Protein AF-A0A3D2SUU8-F1 (afdb_monomer)

Sequence (87 aa):
IYILALGVIGAVNADFSTPWVMIALAPFLLARKAMSMGEEWLERWAERDVDRQKLPYELLPVNVSTIGTHFSVGLLMTLGYCLGSIL

Foldseek 3Di:
DLVVVVVVCC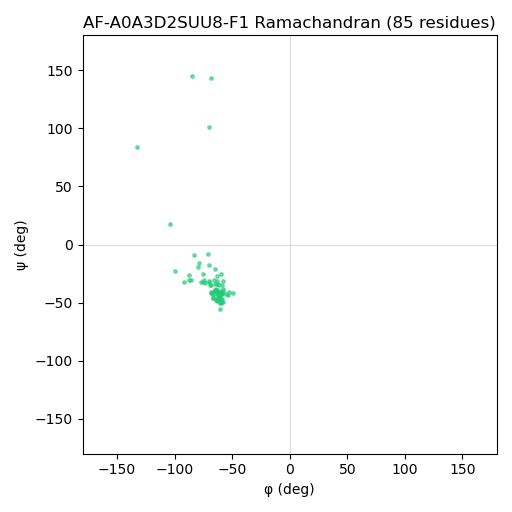VVPVVVCVVVVVLLCPLVVLVVVLVVLVVVLVVLVPDPPDDPVCSVVSNVSSVVSVVVSVVSNVVSVVVVVVVSVVD

Mean predicted aligned error: 7.48 Å

Solvent-accessible surface area (backbone atoms only — not comparable to full-atom values): 4843 Å² total; per-residue (Å²): 112,53,70,59,50,52,53,49,47,33,72,77,39,50,80,80,36,53,70,55,53,59,62,71,46,52,39,53,59,34,44,52,51,21,49,55,51,43,50,54,48,52,57,53,67,71,47,88,87,55,67,72,86,51,50,69,64,70,44,45,64,32,51,53,25,47,51,50,22,55,50,46,48,53,49,51,52,50,51,52,50,52,51,54,71,74,106

Nearest PDB structures (foldseek):
  8q1h-assembly1_A  TM=5.571E-01  e=9.530E+00  Homo sapiens

Radius of gyration: 19.02 Å; Cα contacts (8 Å, |Δi|>4): 43; chains: 1; bounding box: 40×21×53 Å

Secondary structure (DSSP, 8-state):
-HHHHHHHHHHH-HHHHHHHHHHHTHHHHHHHHHHHHHHHHHHHHH-SSS-TTTHHHHTHHHHHHHHHHHHHHHHHHHHHHHHHHH-

pLDDT: mean 84.75, std 13.74, range [51.78, 97.69]

Structure (mmCIF, N/CA/C/O backbone):
data_AF-A0A3D2SUU8-F1
#
_entry.id   AF-A0A3D2SUU8-F1
#
loop_
_atom_site.group_PDB
_atom_site.id
_atom_site.type_symbol
_atom_site.label_atom_id
_atom_site.label_alt_id
_atom_site.label_comp_id
_atom_site.label_asym_id
_atom_site.label_entity_id
_atom_site.label_seq_id
_atom_site.pdbx_PDB_ins_code
_atom_site.Cartn_x
_atom_site.Cartn_y
_atom_site.Cartn_z
_atom_site.occupancy
_atom_site.B_iso_or_equiv
_atom_site.auth_seq_id
_atom_site.auth_comp_id
_atom_site.auth_asym_id
_atom_site.auth_atom_id
_atom_site.pdbx_PDB_model_num
ATOM 1 N N . ILE A 1 1 ? 3.027 -0.836 -28.060 1.00 54.78 1 ILE A N 1
ATOM 2 C CA . ILE A 1 1 ? 4.281 -1.420 -28.600 1.00 54.78 1 ILE A CA 1
ATOM 3 C C . ILE A 1 1 ? 5.364 -1.482 -27.517 1.00 54.78 1 ILE A C 1
ATOM 5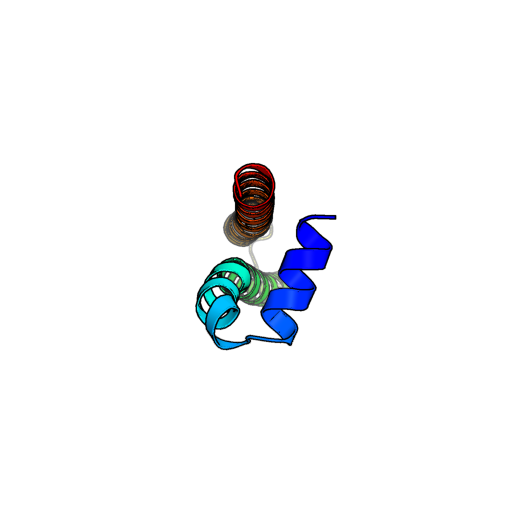 O O . ILE A 1 1 ? 5.823 -2.578 -27.239 1.00 54.78 1 ILE A O 1
ATOM 9 N N . TYR A 1 2 ? 5.660 -0.385 -26.810 1.00 51.78 2 TYR A N 1
ATOM 10 C CA . TYR A 1 2 ? 6.695 -0.327 -25.760 1.00 51.78 2 TYR A CA 1
ATOM 11 C C . TYR A 1 2 ? 6.482 -1.257 -24.547 1.00 51.78 2 TYR A C 1
ATOM 13 O O . TYR A 1 2 ? 7.389 -1.999 -24.191 1.00 51.78 2 TYR A O 1
ATOM 21 N N . ILE A 1 3 ? 5.276 -1.320 -23.964 1.00 55.59 3 ILE A N 1
ATOM 22 C CA . ILE A 1 3 ? 4.995 -2.204 -22.805 1.00 55.59 3 ILE A CA 1
ATOM 23 C C . ILE A 1 3 ? 5.107 -3.693 -23.173 1.00 55.59 3 ILE A C 1
ATOM 25 O O . ILE A 1 3 ? 5.646 -4.486 -22.407 1.00 55.59 3 ILE A O 1
ATOM 29 N N . LEU A 1 4 ? 4.640 -4.071 -24.368 1.00 58.66 4 LEU A N 1
ATOM 30 C CA . LEU A 1 4 ? 4.7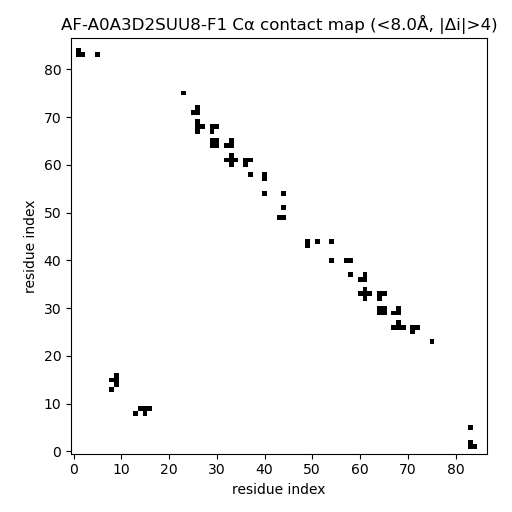68 -5.440 -24.872 1.00 58.66 4 LEU A CA 1
ATOM 31 C C . LEU A 1 4 ? 6.245 -5.796 -25.111 1.00 58.66 4 LEU A C 1
ATOM 33 O O . LEU A 1 4 ? 6.676 -6.879 -24.735 1.00 58.66 4 LEU A O 1
ATOM 37 N N . ALA A 1 5 ? 7.027 -4.874 -25.682 1.00 62.00 5 ALA A N 1
ATOM 38 C CA . ALA A 1 5 ? 8.461 -5.058 -25.897 1.00 62.00 5 ALA A CA 1
ATOM 39 C C . ALA A 1 5 ? 9.231 -5.198 -24.572 1.00 62.00 5 ALA A C 1
ATOM 41 O O . ALA A 1 5 ? 10.044 -6.107 -24.445 1.00 62.00 5 ALA A O 1
ATOM 42 N N . LEU A 1 6 ? 8.922 -4.378 -23.561 1.00 59.03 6 LEU A N 1
ATOM 43 C CA . LEU A 1 6 ? 9.488 -4.497 -22.211 1.00 59.03 6 LEU A CA 1
ATOM 44 C C . LEU A 1 6 ? 9.106 -5.827 -21.540 1.00 59.03 6 LEU A C 1
ATOM 46 O O . LEU A 1 6 ? 9.954 -6.461 -20.916 1.00 59.03 6 LEU A O 1
ATOM 50 N N . GLY A 1 7 ? 7.862 -6.284 -21.718 1.00 61.16 7 GLY A N 1
ATOM 51 C CA . GLY A 1 7 ? 7.408 -7.593 -21.241 1.00 61.16 7 GLY A CA 1
ATOM 52 C C . GLY A 1 7 ? 8.145 -8.761 -21.903 1.00 61.16 7 GLY A C 1
ATOM 53 O O . GLY A 1 7 ? 8.537 -9.705 -21.223 1.00 61.16 7 GLY A O 1
ATOM 54 N N . VAL A 1 8 ? 8.405 -8.677 -23.212 1.00 68.06 8 VAL A N 1
ATOM 55 C CA . VAL A 1 8 ? 9.215 -9.668 -23.938 1.00 68.06 8 VAL A CA 1
ATOM 56 C C . VAL A 1 8 ? 10.668 -9.626 -23.461 1.00 68.06 8 VAL A C 1
ATOM 58 O O . VAL A 1 8 ? 11.217 -10.672 -23.141 1.00 68.06 8 VAL A O 1
ATOM 61 N N . ILE A 1 9 ? 11.276 -8.443 -23.324 1.00 65.81 9 ILE A N 1
ATOM 62 C CA . ILE A 1 9 ? 12.658 -8.286 -22.838 1.00 65.81 9 ILE A CA 1
ATOM 63 C C . ILE A 1 9 ? 12.824 -8.875 -21.431 1.00 65.81 9 ILE A C 1
ATOM 65 O O . ILE A 1 9 ? 13.792 -9.592 -21.200 1.00 65.81 9 ILE A O 1
ATOM 69 N N . GLY A 1 10 ? 11.870 -8.653 -20.521 1.00 62.06 10 GLY A N 1
ATOM 70 C CA . GLY A 1 10 ? 11.883 -9.266 -19.188 1.00 62.06 10 GLY A CA 1
ATOM 71 C C . GLY A 1 10 ? 11.715 -10.791 -19.206 1.00 62.06 10 GLY A C 1
ATOM 72 O O . GLY A 1 10 ? 12.280 -11.474 -18.358 1.00 62.06 10 GLY A O 1
ATOM 73 N N . ALA A 1 11 ? 11.000 -11.343 -20.192 1.00 64.38 11 ALA A N 1
ATOM 74 C CA . ALA A 1 11 ? 10.872 -12.790 -20.371 1.00 64.38 11 ALA A CA 1
ATOM 75 C C . ALA A 1 11 ? 12.139 -13.441 -20.960 1.00 64.38 11 ALA A C 1
ATOM 77 O O . ALA A 1 11 ? 12.436 -14.589 -20.634 1.00 64.38 11 ALA A O 1
ATOM 78 N N . VAL A 1 12 ? 12.885 -12.731 -21.818 1.00 73.44 12 VAL A N 1
ATOM 79 C CA . VAL A 1 12 ? 14.128 -13.245 -22.432 1.00 73.44 12 VAL A CA 1
ATOM 80 C C . VAL A 1 12 ? 15.357 -12.982 -21.550 1.00 73.44 12 VAL A C 1
ATOM 82 O O . VAL A 1 12 ? 16.302 -13.766 -21.559 1.00 73.44 12 VAL A O 1
ATOM 85 N N . ASN A 1 13 ? 15.354 -11.896 -20.773 1.00 67.94 13 ASN A N 1
ATOM 86 C CA . ASN A 1 13 ? 16.429 -11.511 -19.864 1.00 67.94 13 ASN A CA 1
ATOM 87 C C . ASN A 1 13 ? 15.847 -11.133 -18.494 1.00 67.94 13 ASN A C 1
ATOM 89 O O . ASN A 1 13 ? 15.595 -9.963 -18.190 1.00 67.94 13 ASN A O 1
ATOM 93 N N . ALA A 1 14 ? 15.626 -12.163 -17.674 1.00 61.47 14 ALA A N 1
ATOM 94 C CA . ALA A 1 14 ? 15.028 -12.023 -16.353 1.00 61.47 14 ALA A CA 1
ATOM 95 C C . ALA A 1 14 ? 15.829 -11.068 -15.455 1.00 61.47 14 ALA A C 1
ATOM 97 O O . ALA A 1 14 ? 15.211 -10.240 -14.787 1.00 61.47 14 ALA A O 1
ATOM 98 N N . ASP A 1 15 ? 17.167 -11.096 -15.523 1.00 67.00 15 ASP A N 1
ATOM 99 C CA . ASP A 1 15 ? 18.072 -10.278 -14.700 1.00 67.00 15 ASP A CA 1
ATOM 100 C C . ASP A 1 15 ? 17.837 -8.770 -14.857 1.00 67.00 15 ASP A C 1
ATOM 102 O O . ASP A 1 15 ? 17.976 -8.012 -13.896 1.00 67.00 15 ASP A O 1
ATOM 106 N N . PHE A 1 16 ? 17.412 -8.330 -16.045 1.00 66.44 16 PHE A N 1
ATOM 107 C CA . PHE A 1 16 ? 17.039 -6.936 -16.289 1.00 66.44 16 PHE A CA 1
ATOM 108 C C . PHE A 1 16 ? 15.734 -6.541 -15.579 1.00 66.44 16 PHE A C 1
ATOM 110 O O . PHE A 1 16 ? 15.571 -5.395 -15.164 1.00 66.44 16 PHE A O 1
ATOM 117 N N . SER A 1 17 ? 14.801 -7.483 -15.420 1.00 63.69 17 SER A N 1
ATOM 118 C CA . SER A 1 17 ? 13.490 -7.259 -14.797 1.00 63.69 17 SER A CA 1
ATOM 119 C C . SER A 1 17 ? 13.488 -7.433 -13.273 1.00 63.69 17 SER A C 1
ATOM 121 O O . SER A 1 17 ? 12.683 -6.798 -12.588 1.00 63.69 17 SER A O 1
ATOM 123 N N . THR A 1 18 ? 14.406 -8.237 -12.725 1.00 66.69 18 THR A N 1
ATOM 124 C CA . THR A 1 18 ? 14.430 -8.659 -11.313 1.00 66.69 18 THR A CA 1
ATOM 125 C C . THR A 1 18 ? 14.376 -7.498 -10.305 1.00 66.69 18 THR A C 1
ATOM 127 O O . THR A 1 18 ? 13.586 -7.581 -9.361 1.00 66.69 18 THR A O 1
ATOM 130 N N . PRO A 1 19 ? 15.116 -6.379 -10.476 1.00 71.50 19 PRO A N 1
ATOM 131 C CA . PRO A 1 19 ? 15.046 -5.255 -9.536 1.00 71.50 19 PRO A CA 1
ATOM 132 C C . PRO A 1 19 ? 13.695 -4.521 -9.565 1.00 71.50 19 PRO A C 1
ATOM 134 O O . PRO A 1 19 ? 13.199 -4.070 -8.531 1.00 71.50 19 PRO A O 1
ATOM 137 N N . TRP A 1 20 ? 13.070 -4.426 -10.741 1.00 74.88 20 TRP A N 1
ATOM 138 C CA . TRP A 1 20 ? 11.808 -3.709 -10.937 1.00 74.88 20 TRP A CA 1
ATOM 139 C C . TRP A 1 20 ? 10.612 -4.476 -10.379 1.00 74.88 20 TRP A C 1
ATOM 141 O O . TRP A 1 20 ? 9.666 -3.856 -9.897 1.00 74.88 20 TRP A O 1
ATOM 151 N N . VAL A 1 21 ? 10.673 -5.811 -10.372 1.00 75.25 21 VAL A N 1
ATOM 152 C CA . VAL A 1 21 ? 9.649 -6.669 -9.753 1.00 75.25 21 VAL A CA 1
ATOM 153 C C . VAL A 1 21 ? 9.513 -6.367 -8.260 1.00 75.25 21 VAL A C 1
ATOM 155 O O . VAL A 1 21 ? 8.399 -6.240 -7.757 1.00 75.25 21 VAL A O 1
ATOM 158 N N . MET A 1 22 ? 10.629 -6.171 -7.553 1.00 76.81 22 MET A N 1
ATOM 159 C CA . MET A 1 22 ? 10.600 -5.839 -6.124 1.00 76.81 22 MET A CA 1
ATOM 160 C C . MET A 1 22 ? 9.941 -4.480 -5.860 1.00 76.81 22 MET A C 1
ATOM 162 O O . MET A 1 22 ? 9.167 -4.341 -4.915 1.00 76.81 22 MET A O 1
ATOM 166 N N . ILE A 1 23 ? 10.196 -3.494 -6.725 1.00 84.50 23 ILE A N 1
ATOM 167 C CA . ILE A 1 23 ? 9.561 -2.171 -6.655 1.00 84.50 23 ILE A CA 1
ATOM 168 C C . ILE A 1 23 ? 8.061 -2.279 -6.965 1.00 84.50 23 ILE A C 1
ATOM 170 O O . ILE A 1 23 ? 7.240 -1.699 -6.255 1.00 84.50 23 ILE A O 1
ATOM 174 N N . ALA A 1 24 ? 7.688 -3.067 -7.976 1.00 85.06 24 ALA A N 1
ATOM 175 C CA . ALA A 1 24 ? 6.296 -3.300 -8.355 1.00 85.06 24 ALA A CA 1
ATOM 176 C C . ALA A 1 24 ? 5.484 -4.004 -7.254 1.00 85.06 24 ALA A C 1
ATOM 178 O O . ALA A 1 24 ? 4.275 -3.804 -7.157 1.00 85.06 24 ALA A O 1
ATOM 179 N N . LEU A 1 25 ? 6.145 -4.792 -6.403 1.00 86.75 25 LEU A N 1
ATOM 180 C CA . LEU A 1 25 ? 5.535 -5.459 -5.255 1.00 86.75 25 LEU A CA 1
ATOM 181 C C . LEU A 1 25 ? 5.420 -4.566 -4.012 1.00 86.75 25 LEU A C 1
ATOM 183 O O . LEU A 1 25 ? 4.735 -4.954 -3.071 1.00 86.75 25 LEU A O 1
ATOM 187 N N . ALA A 1 26 ? 6.011 -3.370 -3.977 1.00 88.81 26 ALA A N 1
ATOM 188 C CA . ALA A 1 26 ? 5.938 -2.492 -2.804 1.00 88.81 26 ALA A CA 1
ATOM 189 C C . ALA A 1 26 ? 4.498 -2.216 -2.293 1.00 88.81 26 ALA A C 1
ATOM 191 O O . ALA A 1 26 ? 4.288 -2.280 -1.076 1.00 88.81 26 ALA A O 1
ATOM 192 N N . PRO A 1 27 ? 3.475 -2.000 -3.154 1.00 93.19 27 PRO A N 1
ATOM 193 C CA . PRO A 1 27 ? 2.090 -1.806 -2.712 1.00 93.19 27 PRO A CA 1
ATOM 194 C C . PRO A 1 27 ? 1.509 -2.991 -1.932 1.00 93.19 27 PRO A C 1
ATOM 196 O O . PRO A 1 27 ? 0.613 -2.804 -1.109 1.00 93.19 27 PRO A O 1
ATOM 199 N N . PHE A 1 28 ? 2.028 -4.208 -2.142 1.00 92.25 28 PHE A N 1
ATOM 200 C CA . PHE A 1 28 ? 1.572 -5.408 -1.439 1.00 92.25 28 PHE A CA 1
ATOM 201 C C . PHE A 1 28 ? 1.718 -5.281 0.080 1.00 92.25 28 PHE A C 1
ATOM 203 O O . PHE A 1 28 ? 0.864 -5.761 0.822 1.00 92.25 28 PHE A O 1
ATOM 210 N N . LEU A 1 29 ? 2.763 -4.603 0.563 1.00 92.12 29 LEU A N 1
ATOM 211 C CA . LEU A 1 29 ? 2.976 -4.413 2.000 1.00 92.12 29 LEU A CA 1
ATOM 212 C C . LEU A 1 29 ? 1.877 -3.544 2.627 1.00 92.12 29 LEU A C 1
ATOM 214 O O . LEU A 1 29 ? 1.395 -3.850 3.719 1.00 92.12 29 LEU A O 1
ATOM 218 N N . LEU A 1 30 ? 1.444 -2.496 1.920 1.00 93.25 30 LEU A N 1
ATOM 219 C CA . LEU A 1 30 ? 0.341 -1.635 2.351 1.00 93.25 30 LEU A CA 1
ATOM 220 C C . LEU A 1 30 ? -0.992 -2.380 2.303 1.00 93.25 30 LEU A C 1
ATOM 222 O O . LEU A 1 30 ? -1.763 -2.302 3.260 1.00 93.25 30 LEU A O 1
ATOM 226 N N . ALA A 1 31 ? -1.218 -3.164 1.247 1.00 94.62 31 ALA A N 1
ATOM 227 C CA . ALA A 1 31 ? -2.405 -4.000 1.118 1.00 94.62 31 ALA A CA 1
ATOM 228 C C . ALA A 1 31 ? -2.487 -5.026 2.256 1.00 94.62 31 ALA A C 1
ATOM 230 O O . ALA A 1 31 ? -3.522 -5.150 2.905 1.00 94.62 31 ALA A O 1
ATOM 231 N N . ARG A 1 32 ? -1.383 -5.719 2.561 1.00 95.44 32 ARG A N 1
ATOM 232 C CA . ARG A 1 32 ? -1.318 -6.694 3.658 1.00 95.44 32 ARG A CA 1
ATOM 233 C C . ARG A 1 32 ? -1.602 -6.054 5.011 1.00 95.44 32 ARG A C 1
ATOM 235 O O . ARG A 1 32 ? -2.343 -6.624 5.807 1.00 95.44 32 ARG A O 1
ATOM 242 N N . LYS A 1 33 ? -1.049 -4.865 5.255 1.00 95.56 33 LYS A N 1
ATOM 243 C CA . LYS A 1 33 ? -1.340 -4.095 6.466 1.00 95.56 33 LYS A CA 1
ATOM 244 C C . LYS A 1 33 ? -2.825 -3.726 6.549 1.00 95.56 33 LYS A C 1
ATOM 246 O O . LYS A 1 33 ? -3.427 -3.905 7.600 1.00 95.56 33 LYS A O 1
ATOM 251 N N . ALA A 1 34 ? -3.414 -3.239 5.456 1.00 96.62 34 ALA A N 1
ATOM 252 C CA . ALA A 1 34 ? -4.833 -2.892 5.405 1.00 96.62 34 ALA A CA 1
ATOM 253 C C . ALA A 1 34 ? -5.731 -4.109 5.679 1.00 96.62 34 ALA A C 1
ATOM 255 O O . ALA A 1 34 ? -6.660 -3.994 6.471 1.00 96.62 34 ALA A O 1
ATOM 256 N N . MET A 1 35 ? -5.416 -5.267 5.086 1.00 97.31 35 MET A N 1
ATOM 257 C CA . MET A 1 35 ? -6.153 -6.518 5.303 1.00 97.31 35 MET A CA 1
ATOM 258 C C . MET A 1 35 ? -6.109 -6.952 6.769 1.00 97.31 35 MET A C 1
ATOM 260 O O . MET A 1 35 ? -7.159 -7.150 7.362 1.00 97.31 35 MET A O 1
ATOM 264 N N . SER A 1 36 ? -4.922 -6.994 7.380 1.00 97.56 36 SER A N 1
ATOM 265 C CA . SER A 1 36 ? -4.774 -7.383 8.790 1.00 97.56 36 SER A CA 1
ATOM 266 C C . SER A 1 36 ? -5.520 -6.447 9.750 1.00 97.56 36 SER A C 1
ATOM 268 O O . SER A 1 36 ? -6.182 -6.920 10.666 1.00 97.56 36 SER A O 1
ATOM 270 N N . MET A 1 37 ? -5.464 -5.128 9.532 1.00 97.06 37 MET A N 1
ATOM 271 C CA . MET A 1 37 ? -6.222 -4.175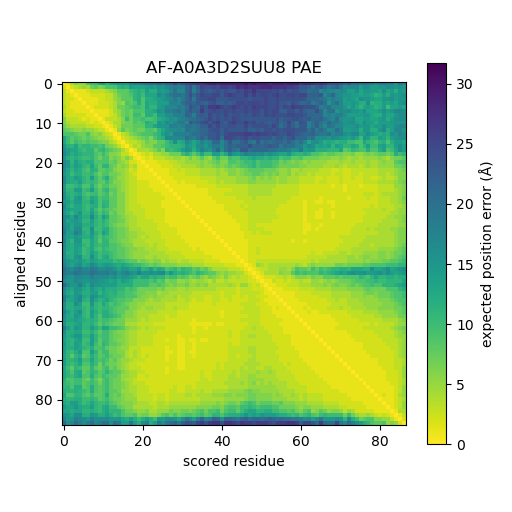 10.357 1.00 97.06 37 MET A CA 1
ATOM 272 C C . MET A 1 37 ? -7.734 -4.259 10.102 1.00 97.06 37 MET A C 1
ATOM 274 O O . MET A 1 37 ? -8.528 -3.998 10.999 1.00 97.06 37 MET A O 1
ATOM 278 N N . GLY A 1 38 ? -8.140 -4.595 8.875 1.00 96.81 38 GLY A N 1
ATOM 279 C CA . GLY A 1 38 ? -9.539 -4.817 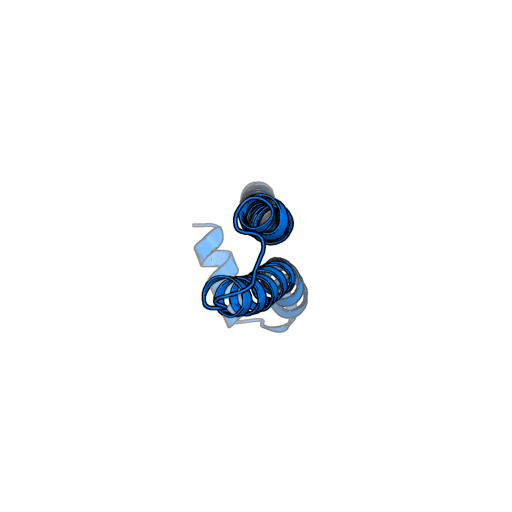8.525 1.00 96.81 38 GLY A CA 1
ATOM 280 C C . GLY A 1 38 ? -10.109 -6.070 9.186 1.00 96.81 38 GLY A C 1
ATOM 281 O O . GLY A 1 38 ? -11.226 -6.024 9.688 1.00 96.81 38 GLY A O 1
ATOM 282 N N . GLU A 1 39 ? -9.339 -7.159 9.230 1.00 97.12 39 GLU A N 1
ATOM 283 C CA . GLU A 1 39 ? -9.692 -8.387 9.954 1.00 97.12 39 GLU A CA 1
ATOM 284 C C . GLU A 1 39 ? -9.891 -8.107 11.448 1.00 97.12 39 GLU A C 1
ATOM 286 O O . GLU A 1 39 ? -10.958 -8.404 11.980 1.00 97.12 39 GLU A O 1
ATOM 291 N N . GLU A 1 40 ? -8.936 -7.433 12.095 1.00 95.31 40 GLU A N 1
ATOM 292 C CA . GLU A 1 40 ? -9.054 -7.037 13.506 1.00 95.31 40 GLU A CA 1
ATOM 293 C C . GLU A 1 40 ? -10.285 -6.147 13.747 1.00 95.31 40 GLU A C 1
ATOM 295 O O . GLU A 1 40 ? -11.034 -6.325 14.709 1.00 95.31 40 GLU A O 1
ATOM 300 N N . TRP A 1 41 ? -10.546 -5.198 12.845 1.00 95.88 41 TRP A N 1
ATOM 301 C CA . TRP A 1 41 ? -11.727 -4.348 12.942 1.00 95.88 41 TRP A CA 1
ATOM 302 C C . TRP A 1 41 ? -13.036 -5.143 12.803 1.00 95.88 41 TRP A C 1
ATOM 304 O O . TRP A 1 41 ? -13.993 -4.866 13.526 1.00 95.88 41 TRP A O 1
ATOM 314 N N . LEU A 1 42 ? -13.091 -6.138 11.909 1.00 95.50 42 LEU A N 1
ATOM 315 C CA . LEU A 1 42 ? -14.259 -7.008 11.728 1.00 95.50 42 LEU A CA 1
ATOM 316 C C . LEU A 1 42 ? -14.530 -7.867 12.965 1.00 95.50 42 LEU A C 1
ATOM 318 O O . LEU A 1 42 ? -15.693 -8.023 13.346 1.00 95.50 42 LEU A O 1
ATOM 322 N N . GLU A 1 43 ? -13.482 -8.387 13.605 1.00 94.56 43 GLU A N 1
ATOM 323 C CA . GLU A 1 43 ? -13.602 -9.112 14.872 1.00 94.56 43 GLU A CA 1
ATOM 324 C C . GLU A 1 43 ? -14.224 -8.215 15.946 1.00 94.56 43 GLU A C 1
ATOM 326 O O . GLU A 1 43 ? -15.242 -8.575 16.540 1.00 94.56 43 GLU A O 1
ATOM 331 N N . ARG A 1 44 ? -13.703 -6.993 16.110 1.00 92.06 44 ARG A N 1
ATOM 332 C CA . ARG A 1 44 ? -14.234 -6.021 17.080 1.00 92.06 44 ARG A CA 1
ATOM 333 C C . ARG A 1 44 ? -15.650 -5.559 16.755 1.00 92.06 44 ARG A C 1
ATOM 335 O O . ARG A 1 44 ? -16.443 -5.322 17.661 1.00 92.06 44 ARG A O 1
ATOM 342 N N . TRP A 1 45 ? -16.003 -5.453 15.476 1.00 92.56 45 TRP A N 1
ATOM 343 C CA . TRP A 1 45 ? -17.364 -5.122 15.051 1.00 92.56 45 TRP A CA 1
ATOM 344 C C . TRP A 1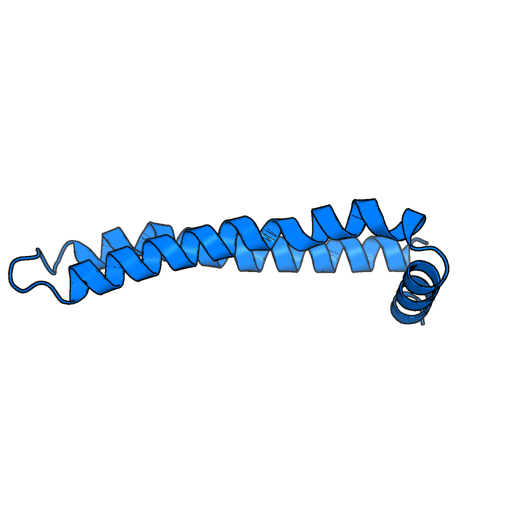 45 ? -18.390 -6.188 15.470 1.00 92.56 45 TRP A C 1
ATOM 346 O O . TRP A 1 45 ? -19.551 -5.864 15.733 1.00 92.56 45 TRP A O 1
ATOM 356 N N . ALA A 1 46 ? -17.979 -7.456 15.539 1.00 92.56 46 ALA A N 1
ATOM 357 C CA . ALA A 1 46 ? -18.842 -8.565 15.937 1.00 92.56 46 ALA A CA 1
ATOM 358 C C . ALA A 1 46 ? -19.057 -8.664 17.463 1.00 92.56 46 ALA A C 1
ATOM 360 O O . ALA A 1 46 ? -19.987 -9.346 17.906 1.00 92.56 46 ALA A O 1
ATOM 361 N N . GLU A 1 47 ? -18.238 -7.988 18.273 1.00 94.56 47 GLU A N 1
ATOM 362 C CA . GLU A 1 47 ? -18.344 -7.999 19.733 1.00 94.56 47 GLU A CA 1
ATOM 363 C C . GLU A 1 47 ? -19.607 -7.276 20.236 1.00 94.56 47 GLU A C 1
ATOM 365 O O . GLU A 1 47 ? -20.045 -6.250 19.709 1.00 94.56 47 GLU A O 1
ATOM 370 N N . ARG A 1 48 ? -20.216 -7.811 21.303 1.00 84.88 48 ARG A N 1
ATOM 371 C CA . ARG A 1 48 ? -21.450 -7.248 21.882 1.00 84.88 48 ARG A CA 1
ATOM 372 C C . ARG A 1 48 ? -21.226 -5.999 22.737 1.00 84.88 48 ARG A C 1
ATOM 374 O O . ARG A 1 48 ? -22.110 -5.149 22.746 1.00 84.88 48 ARG A O 1
ATOM 381 N N . ASP A 1 49 ? -20.083 -5.899 23.413 1.00 88.50 49 ASP A N 1
ATOM 382 C CA . ASP A 1 49 ? -19.790 -4.863 24.423 1.00 88.50 49 ASP A CA 1
ATOM 383 C C . ASP A 1 49 ? -18.849 -3.751 23.925 1.00 88.50 49 ASP A C 1
ATOM 385 O O . ASP A 1 49 ? -18.270 -3.003 24.712 1.00 88.50 49 ASP A O 1
ATOM 389 N N . VAL A 1 50 ? -18.685 -3.609 22.608 1.00 88.12 50 VAL A N 1
ATOM 390 C CA . VAL A 1 50 ? -17.812 -2.576 22.041 1.00 88.12 50 VAL A CA 1
ATOM 391 C C . VAL A 1 50 ? -18.542 -1.233 21.901 1.00 88.12 50 VAL A C 1
ATOM 393 O O . VAL A 1 50 ? -19.728 -1.169 21.558 1.00 88.12 50 VAL A O 1
ATOM 396 N N . ASP A 1 51 ? -17.813 -0.132 22.103 1.00 91.06 51 ASP A N 1
ATOM 397 C CA . ASP A 1 51 ? -18.332 1.213 21.847 1.00 91.06 51 ASP A CA 1
ATOM 398 C C . ASP A 1 51 ? -18.508 1.454 20.340 1.00 91.06 51 ASP A C 1
ATOM 400 O O . ASP A 1 51 ? -17.567 1.772 19.603 1.00 91.06 51 ASP A O 1
ATOM 404 N N . ARG A 1 52 ? -19.758 1.340 19.883 1.00 88.50 52 ARG A N 1
ATOM 405 C CA . ARG A 1 52 ? -20.121 1.496 18.470 1.00 88.50 52 ARG A CA 1
ATOM 406 C C . ARG A 1 52 ? -19.881 2.895 17.915 1.00 88.50 52 ARG A C 1
ATOM 408 O O . ARG A 1 52 ? -19.768 3.029 16.699 1.00 88.50 52 ARG A O 1
ATOM 415 N N . GLN A 1 53 ? -19.795 3.927 18.755 1.00 92.44 53 GLN A N 1
ATOM 416 C CA . GLN A 1 53 ? -19.499 5.284 18.286 1.00 92.44 53 GLN A CA 1
ATOM 417 C C . GLN A 1 53 ? -18.024 5.446 17.914 1.00 92.44 53 GLN A C 1
ATOM 419 O O . GLN A 1 53 ? -17.689 6.273 17.067 1.00 92.44 53 GLN A O 1
ATOM 424 N N . LYS A 1 54 ? -17.147 4.627 18.501 1.00 92.06 54 LYS A N 1
ATOM 425 C CA . LYS A 1 54 ? -15.707 4.664 18.249 1.00 92.06 54 LYS A CA 1
ATOM 426 C C . LYS A 1 54 ? -15.286 3.8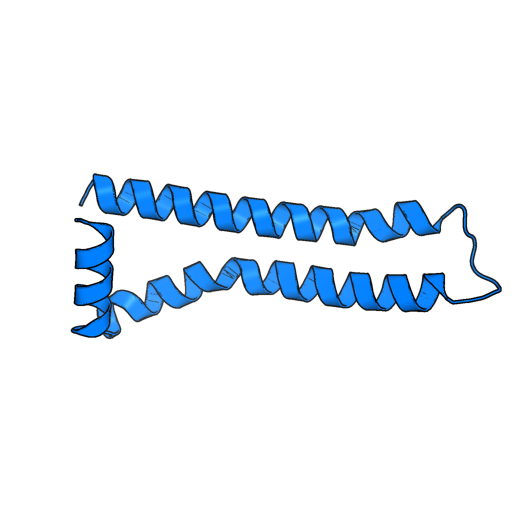37 17.029 1.00 92.06 54 LYS A C 1
ATOM 428 O O . LYS A 1 54 ? -14.340 4.219 16.341 1.00 92.06 54 LYS A O 1
ATOM 433 N N . LEU A 1 55 ? -16.010 2.757 16.718 1.00 91.50 55 LEU A N 1
ATOM 434 C CA . LEU A 1 55 ? -15.691 1.836 15.613 1.00 91.50 55 LEU A CA 1
ATOM 435 C C . LEU A 1 55 ? -15.420 2.523 14.259 1.00 91.50 55 LEU A C 1
ATOM 437 O O . LEU A 1 55 ? -14.458 2.130 13.597 1.00 91.50 55 LEU A O 1
ATOM 441 N N . PRO A 1 56 ? -16.171 3.556 13.821 1.00 93.75 56 PRO A N 1
ATOM 442 C CA . PRO A 1 56 ? -15.881 4.229 12.553 1.00 93.75 56 PRO A CA 1
ATOM 443 C C . PRO A 1 56 ? -14.509 4.916 12.522 1.00 93.75 56 PRO A C 1
ATOM 445 O O . PRO A 1 56 ? -13.850 4.937 11.484 1.00 93.75 56 PRO A O 1
ATOM 448 N N . TYR A 1 57 ? -14.050 5.455 13.655 1.00 94.56 57 TYR A N 1
ATOM 449 C CA . TYR A 1 57 ? -12.738 6.099 13.755 1.00 94.56 57 TYR A CA 1
ATOM 450 C C . TYR A 1 57 ? -11.603 5.076 13.741 1.00 94.56 57 TYR A C 1
ATOM 452 O O . TYR A 1 57 ? -10.540 5.333 13.181 1.00 94.56 57 TYR A O 1
ATOM 460 N N . GLU A 1 58 ? -11.841 3.896 14.306 1.00 92.94 58 GLU A N 1
ATOM 461 C CA . GLU A 1 58 ? -10.892 2.780 14.296 1.00 92.94 58 GLU A CA 1
ATOM 462 C C . GLU A 1 58 ? -10.734 2.153 12.900 1.00 92.94 58 GLU A C 1
ATOM 464 O O . GLU A 1 58 ? -9.721 1.515 12.635 1.00 92.94 58 GLU A O 1
ATOM 469 N N . LEU A 1 59 ? -11.673 2.402 11.977 1.00 95.38 59 LEU A N 1
ATOM 470 C CA . LEU A 1 59 ? -11.562 2.021 10.563 1.00 95.38 59 LEU A CA 1
ATOM 471 C C . LEU A 1 59 ? -10.692 2.998 9.744 1.00 95.38 59 LEU A C 1
ATOM 473 O O . LEU A 1 59 ? -10.197 2.647 8.672 1.00 95.38 59 LEU A O 1
ATOM 477 N N . LEU A 1 60 ? -10.458 4.228 10.221 1.00 96.62 60 LEU A N 1
ATOM 478 C CA . LEU A 1 60 ? -9.675 5.232 9.483 1.00 96.62 60 LEU A CA 1
ATOM 479 C C . LEU A 1 60 ? -8.270 4.746 9.078 1.00 96.62 60 LEU A C 1
ATOM 481 O O . LEU A 1 60 ? -7.888 4.980 7.930 1.00 96.62 60 LEU A O 1
ATOM 485 N N . PRO A 1 61 ? -7.499 4.040 9.927 1.00 95.56 61 PRO A N 1
ATOM 486 C CA . PRO A 1 61 ? -6.203 3.483 9.537 1.00 95.56 61 PRO A CA 1
ATOM 487 C C . PRO A 1 61 ? -6.292 2.464 8.389 1.00 95.56 61 PRO A C 1
ATOM 489 O O . PRO A 1 61 ? -5.398 2.428 7.533 1.00 95.56 61 PRO A O 1
ATOM 492 N N . VAL A 1 62 ? -7.373 1.671 8.334 1.00 96.69 62 VAL A N 1
ATOM 493 C CA . VAL A 1 62 ? -7.667 0.739 7.228 1.00 96.69 62 VAL A CA 1
ATOM 494 C C . VAL A 1 62 ? -7.875 1.525 5.935 1.00 96.69 62 VAL A C 1
ATOM 496 O O . VAL A 1 62 ? -7.233 1.236 4.920 1.00 96.69 62 VAL A O 1
ATOM 499 N N . ASN A 1 63 ? -8.684 2.586 5.988 1.00 96.81 63 ASN A N 1
ATOM 500 C CA . ASN A 1 63 ? -8.941 3.457 4.840 1.00 96.81 63 ASN A CA 1
ATOM 501 C C . ASN A 1 63 ? -7.667 4.157 4.355 1.00 96.81 63 ASN A C 1
ATOM 503 O O . ASN A 1 63 ? -7.378 4.141 3.161 1.00 96.81 63 ASN A O 1
ATOM 507 N N . VAL A 1 64 ? -6.864 4.715 5.265 1.00 97.12 64 VAL A N 1
ATOM 508 C CA . VAL A 1 64 ? -5.588 5.365 4.923 1.00 97.12 64 VAL A CA 1
ATOM 509 C C . VAL A 1 64 ? -4.632 4.380 4.248 1.00 97.12 64 VAL A C 1
ATOM 511 O O . VAL A 1 64 ? -4.005 4.722 3.247 1.00 97.12 64 VAL A O 1
ATOM 514 N N . SER A 1 65 ? -4.552 3.140 4.736 1.00 96.00 65 SER A N 1
ATOM 515 C CA . SER A 1 65 ? -3.688 2.114 4.132 1.00 96.00 65 SER A CA 1
ATOM 516 C C . SER A 1 65 ? -4.192 1.663 2.757 1.00 96.00 65 SER A C 1
ATOM 518 O O . SER A 1 65 ? -3.395 1.437 1.844 1.00 96.00 65 SER A O 1
ATOM 520 N N . THR A 1 66 ? -5.511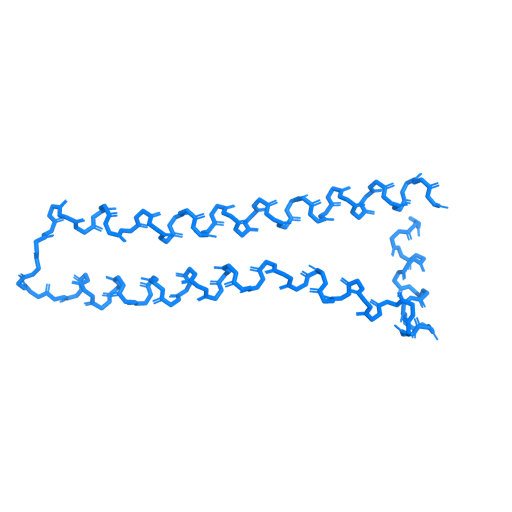 1.609 2.571 1.00 96.50 66 THR A N 1
ATOM 521 C CA . THR A 1 66 ? -6.145 1.310 1.278 1.00 96.50 66 THR A CA 1
ATOM 522 C C . THR A 1 66 ? -5.892 2.430 0.263 1.00 96.50 66 THR A C 1
ATOM 524 O O . THR A 1 66 ? -5.451 2.164 -0.855 1.00 96.50 66 THR A O 1
ATOM 527 N N . ILE A 1 67 ? -6.061 3.694 0.667 1.00 97.50 67 ILE A N 1
ATOM 528 C CA . ILE A 1 67 ? -5.721 4.870 -0.151 1.00 97.50 67 ILE A CA 1
ATOM 529 C C . ILE A 1 67 ? -4.237 4.847 -0.524 1.00 97.50 67 ILE A C 1
ATOM 531 O O . ILE A 1 67 ? -3.900 5.014 -1.694 1.00 97.50 67 ILE A O 1
ATOM 535 N N . GLY A 1 68 ? -3.352 4.589 0.444 1.00 97.19 68 GLY A N 1
ATOM 536 C CA . GLY A 1 68 ? -1.915 4.469 0.202 1.00 97.19 68 GLY A CA 1
ATOM 537 C C . GLY A 1 68 ? -1.583 3.377 -0.817 1.00 97.19 68 GLY A C 1
ATOM 538 O O . GLY A 1 68 ? -0.762 3.595 -1.706 1.00 97.19 68 GLY A O 1
ATOM 539 N N . THR A 1 69 ? -2.275 2.236 -0.748 1.00 97.00 69 THR A N 1
ATOM 540 C CA . THR A 1 69 ? -2.137 1.146 -1.725 1.00 97.00 69 THR A CA 1
ATOM 541 C C . THR A 1 69 ? -2.505 1.628 -3.128 1.00 97.00 69 THR A C 1
ATOM 543 O O . THR A 1 69 ? -1.667 1.564 -4.027 1.00 97.00 69 THR A O 1
ATOM 546 N N . HIS A 1 70 ? -3.702 2.189 -3.323 1.00 97.38 70 HIS A N 1
ATOM 547 C CA . HIS A 1 70 ? -4.133 2.691 -4.634 1.00 97.38 70 HIS A CA 1
ATOM 548 C C . HIS A 1 70 ? -3.221 3.793 -5.175 1.00 97.38 70 HIS A C 1
ATOM 550 O O . HIS A 1 70 ? -2.849 3.764 -6.348 1.00 97.38 70 HIS A O 1
ATOM 556 N N . PHE A 1 71 ? -2.820 4.731 -4.319 1.00 97.69 71 PHE A N 1
ATOM 557 C CA . PHE A 1 71 ? -1.904 5.802 -4.686 1.00 97.69 71 PHE A CA 1
ATOM 558 C C . PHE A 1 71 ? -0.549 5.253 -5.143 1.00 97.69 71 PHE A C 1
ATOM 560 O O . PHE A 1 71 ? -0.051 5.648 -6.194 1.00 97.69 71 PHE A O 1
ATOM 567 N N . SER A 1 72 ? 0.022 4.297 -4.404 1.00 96.12 72 SER A N 1
ATOM 568 C CA . SER A 1 72 ? 1.307 3.683 -4.758 1.00 96.12 72 SER A CA 1
ATOM 569 C C . SER A 1 72 ? 1.249 2.905 -6.077 1.00 96.12 72 SER A C 1
ATOM 571 O O . SER A 1 72 ? 2.168 3.016 -6.886 1.00 96.12 72 SER A O 1
ATOM 573 N N . VAL A 1 73 ? 0.148 2.197 -6.353 1.00 95.81 73 VAL A N 1
ATOM 574 C CA . VAL A 1 73 ? -0.074 1.537 -7.649 1.00 95.81 73 VAL A CA 1
ATOM 575 C C . VAL A 1 73 ? -0.167 2.571 -8.772 1.00 95.81 73 VAL A C 1
ATOM 577 O O . VAL A 1 73 ? 0.515 2.432 -9.785 1.00 95.81 73 VAL A O 1
ATOM 580 N N . GLY A 1 74 ? -0.954 3.635 -8.589 1.00 95.38 74 GLY A N 1
ATOM 581 C CA . GLY A 1 74 ? -1.082 4.709 -9.578 1.00 95.38 74 GLY A CA 1
ATOM 582 C C . GLY A 1 7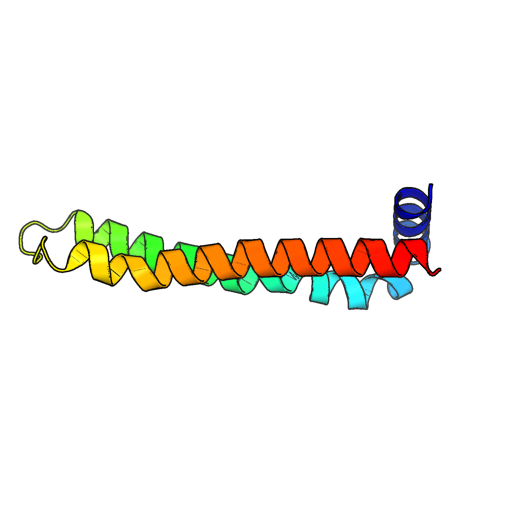4 ? 0.248 5.412 -9.867 1.00 95.38 74 GLY A C 1
ATOM 583 O O . GLY A 1 74 ? 0.571 5.682 -11.026 1.00 95.38 74 GLY A O 1
ATOM 584 N N . LEU A 1 75 ? 1.061 5.638 -8.834 1.00 95.38 75 LEU A N 1
ATOM 585 C CA . LEU A 1 75 ? 2.406 6.189 -8.971 1.00 95.38 75 LEU A CA 1
ATOM 586 C C . LEU A 1 75 ? 3.310 5.258 -9.788 1.00 95.38 75 LEU A C 1
ATOM 588 O O . LEU A 1 75 ? 3.956 5.713 -10.728 1.00 95.38 75 LEU A O 1
ATOM 592 N N . LEU A 1 76 ? 3.318 3.957 -9.484 1.00 93.00 76 LEU A N 1
ATOM 593 C CA . LEU A 1 76 ? 4.107 2.968 -10.223 1.00 93.00 76 LEU A CA 1
ATOM 594 C C . LEU A 1 76 ? 3.682 2.861 -11.687 1.00 93.00 76 LEU A C 1
ATOM 596 O O . LEU A 1 76 ? 4.538 2.814 -12.566 1.00 93.00 76 LEU A O 1
ATOM 600 N N . MET A 1 77 ? 2.377 2.875 -11.962 1.00 91.69 77 MET A N 1
ATOM 601 C CA . MET A 1 77 ? 1.860 2.891 -13.331 1.00 91.69 77 MET A CA 1
ATOM 602 C C . MET A 1 77 ? 2.301 4.148 -14.085 1.00 91.69 77 MET A C 1
ATOM 604 O O . MET A 1 77 ? 2.720 4.056 -15.237 1.00 91.69 77 MET A O 1
ATOM 608 N N . THR A 1 78 ? 2.254 5.309 -13.429 1.00 92.88 78 THR A N 1
ATOM 609 C CA . THR A 1 78 ? 2.686 6.583 -14.019 1.00 92.88 78 THR A CA 1
ATOM 610 C C . THR A 1 78 ? 4.181 6.563 -14.328 1.00 92.88 78 THR A C 1
ATOM 612 O O . THR A 1 78 ? 4.582 6.892 -15.440 1.00 92.88 78 THR A O 1
ATOM 615 N N . LEU A 1 79 ? 5.009 6.110 -13.383 1.00 88.31 79 LEU A N 1
ATOM 616 C CA . LEU A 1 79 ? 6.452 5.970 -13.581 1.00 88.31 79 LEU A CA 1
ATOM 617 C C . LEU A 1 79 ? 6.777 4.963 -14.688 1.00 88.31 79 LEU A C 1
ATOM 619 O O . LEU A 1 79 ? 7.614 5.250 -15.540 1.00 88.31 79 LEU A O 1
ATOM 623 N N . GLY A 1 80 ? 6.089 3.819 -14.716 1.00 85.44 80 GLY A N 1
ATOM 624 C CA . GLY A 1 80 ? 6.236 2.818 -15.771 1.00 85.44 80 GLY A CA 1
ATOM 625 C C . GLY A 1 80 ? 5.881 3.373 -17.151 1.00 85.44 80 GLY A C 1
ATOM 626 O O . GLY A 1 80 ? 6.614 3.138 -18.110 1.00 85.44 80 GLY A O 1
ATOM 627 N N . TYR A 1 81 ? 4.809 4.164 -17.248 1.00 85.06 81 TYR A N 1
ATOM 628 C CA . TYR A 1 81 ? 4.448 4.865 -18.479 1.00 85.06 81 TYR A CA 1
ATOM 629 C C . TYR A 1 81 ? 5.517 5.884 -18.890 1.00 85.06 81 TYR A C 1
ATOM 631 O O . TYR A 1 81 ? 5.963 5.859 -20.034 1.00 85.06 81 TYR A O 1
ATOM 639 N N . CYS A 1 82 ? 5.973 6.742 -17.970 1.00 84.62 82 CYS A N 1
ATOM 640 C CA . CYS A 1 82 ? 7.010 7.735 -18.255 1.00 84.62 82 CYS A CA 1
ATOM 641 C C . CYS A 1 82 ? 8.299 7.073 -18.753 1.00 84.62 82 CYS A C 1
ATOM 643 O O . CYS A 1 82 ? 8.804 7.450 -19.807 1.00 84.62 82 CYS A O 1
ATOM 645 N N . LEU A 1 83 ? 8.787 6.047 -18.051 1.00 79.19 83 LEU A N 1
ATOM 646 C CA . LEU A 1 83 ? 9.978 5.297 -18.449 1.00 79.19 83 LEU A CA 1
ATOM 647 C C . LEU A 1 83 ? 9.801 4.650 -19.825 1.00 79.19 83 LEU A C 1
ATOM 649 O O . LEU A 1 83 ? 10.648 4.839 -20.687 1.00 79.19 83 LEU A O 1
ATOM 653 N N . GLY A 1 84 ? 8.681 3.966 -20.066 1.00 73.88 84 GLY A N 1
ATOM 654 C CA . GLY A 1 84 ? 8.398 3.338 -21.360 1.00 73.88 84 GLY A CA 1
ATOM 655 C C . GLY A 1 84 ? 8.075 4.311 -22.501 1.00 73.88 84 GLY A C 1
ATOM 656 O O . GLY A 1 84 ? 7.922 3.865 -23.631 1.00 73.88 84 GLY A O 1
ATOM 657 N N . SER A 1 85 ? 7.911 5.606 -22.213 1.00 74.44 85 SER A N 1
ATOM 658 C CA . SER A 1 85 ? 7.697 6.661 -23.215 1.00 74.44 85 SER A CA 1
ATOM 659 C C . SER A 1 85 ? 8.966 7.448 -23.551 1.00 74.44 85 SER A C 1
ATOM 661 O O . SER A 1 85 ? 9.037 8.063 -24.612 1.00 74.44 85 SER A O 1
ATOM 663 N N . ILE A 1 86 ? 9.942 7.454 -22.638 1.00 68.44 86 ILE A N 1
ATOM 664 C CA . ILE A 1 86 ? 11.236 8.132 -22.796 1.00 68.44 86 ILE A CA 1
ATOM 665 C C . ILE A 1 86 ? 12.282 7.179 -23.401 1.00 68.44 86 ILE A C 1
ATOM 667 O O . ILE A 1 86 ? 13.169 7.644 -24.116 1.00 68.44 86 ILE A O 1
ATOM 671 N N . LEU A 1 87 ? 12.182 5.876 -23.105 1.00 52.81 87 LEU A N 1
ATOM 672 C CA . LEU A 1 87 ? 13.046 4.803 -23.614 1.00 52.81 87 LEU A CA 1
ATOM 673 C C . LEU A 1 87 ? 12.481 4.186 -24.903 1.00 52.81 87 LEU A C 1
ATOM 675 O O . LEU A 1 87 ? 13.285 3.916 -25.822 1.00 52.81 87 LEU A O 1
#